Protein AF-A0A417HKF2-F1 (afdb_monomer)

Radius of gyration: 17.57 Å; Cα contacts (8 Å, |Δi|>4): 14; chains: 1; bounding box: 33×51×37 Å

Foldseek 3Di:
DDDDDDDPDDDDDDDDDDDPVVVVVLVVQCVVVVPPDSVRSVVVVVVVVVVVVVVVVVVVVVVD

pLDDT: mean 86.01, std 15.63, range [47.72, 97.69]

Sequence (64 aa):
MQGGNARPTEKPRYTVIVDQKLLRRIDDFRFENRYPSRSAATQELIRRGLEQLEKEKEEQKHND

Mean predicted aligned error: 8.32 Å

Nearest PDB structures (foldseek):
  5zkt-assembly1_A  TM=7.589E-01  e=2.055E+00  Oryza sativa Japonica Group
  7vp2-assembly1_B  TM=7.451E-01  e=2.553E+00  Arabidopsis thaliana
  7vp5-assembly1_B  TM=7.552E-01  e=3.409E+00  Arabidopsis thaliana
  7vp4-assembly3_J  TM=7.395E-01  e=6.535E+00  Arabidopsis thaliana
  7vp5-assembly1_A  TM=7.421E-01  e=7.551E+00  Arabidopsis thaliana

Secondary structure (DSSP, 8-state):
-------TT----------HHHHHHHHHHHHHTT-SSHHHHHHHHHHHHHHHHHHHHHHHHH--

Solvent-accessible surface area (backbone atoms only — not comparable to full-atom values): 4157 Å² total; per-residue (Å²): 136,89,87,78,85,80,67,100,75,76,73,90,82,86,88,83,90,74,57,72,68,58,50,48,52,49,49,52,53,16,61,78,71,65,41,96,39,70,67,60,32,49,52,50,54,49,52,54,50,51,56,49,55,52,51,53,52,53,57,56,64,73,76,110

Structure (mmCIF, N/CA/C/O backbone):
data_AF-A0A417HKF2-F1
#
_entry.id   AF-A0A417HKF2-F1
#
loop_
_atom_site.group_PDB
_atom_site.id
_atom_site.type_symbol
_atom_site.label_atom_id
_atom_site.label_alt_id
_atom_site.label_comp_id
_atom_site.label_asym_id
_atom_site.label_entity_id
_atom_site.label_seq_id
_atom_site.pdbx_PDB_ins_code
_atom_site.Cartn_x
_atom_site.Cartn_y
_atom_site.Cartn_z
_atom_site.occupancy
_atom_site.B_iso_or_equiv
_atom_site.auth_seq_id
_atom_site.auth_comp_id
_atom_site.auth_asym_id
_atom_site.auth_atom_id
_atom_site.pdbx_PDB_model_num
ATOM 1 N N . MET A 1 1 ? 7.859 -42.177 8.213 1.00 49.56 1 MET A N 1
ATOM 2 C CA . MET A 1 1 ? 7.666 -41.398 6.974 1.00 49.56 1 MET A CA 1
ATOM 3 C C . MET A 1 1 ? 8.270 -40.017 7.197 1.00 49.56 1 MET A C 1
ATOM 5 O O . MET A 1 1 ? 7.698 -39.236 7.942 1.00 49.56 1 MET A O 1
ATOM 9 N N . GLN A 1 2 ? 9.476 -39.766 6.680 1.00 48.44 2 GLN A N 1
ATOM 10 C CA . GLN A 1 2 ? 10.085 -38.428 6.677 1.00 48.44 2 GLN A CA 1
ATOM 11 C C . GLN A 1 2 ? 9.464 -37.601 5.543 1.00 48.44 2 GLN A C 1
ATOM 13 O O . GLN A 1 2 ? 9.336 -38.112 4.433 1.00 48.44 2 GLN A O 1
ATO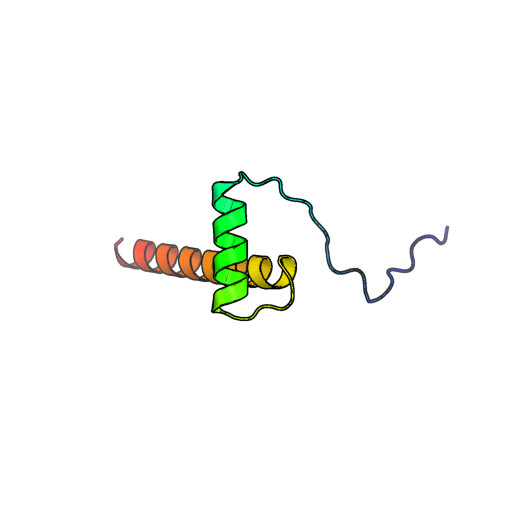M 18 N N . GLY A 1 3 ? 9.134 -36.331 5.790 1.00 47.72 3 GLY A N 1
ATOM 19 C CA . GLY A 1 3 ? 8.706 -35.419 4.730 1.00 47.72 3 GLY A CA 1
ATOM 20 C C . GLY A 1 3 ? 8.404 -34.011 5.228 1.00 47.72 3 GLY A C 1
ATOM 21 O O . GLY A 1 3 ? 7.302 -33.758 5.698 1.00 47.72 3 GLY A O 1
ATOM 22 N N . GLY A 1 4 ? 9.374 -33.101 5.087 1.00 53.94 4 GLY A N 1
ATOM 23 C CA . GLY A 1 4 ? 9.149 -31.655 5.185 1.00 53.94 4 GLY A CA 1
ATOM 24 C C . GLY A 1 4 ? 10.113 -30.905 6.102 1.00 53.94 4 GLY A C 1
ATOM 25 O O . GLY A 1 4 ? 9.696 -30.359 7.115 1.00 53.94 4 GLY A O 1
ATOM 26 N N . ASN A 1 5 ? 11.396 -30.831 5.734 1.00 57.25 5 ASN A N 1
ATOM 27 C CA . ASN A 1 5 ? 12.310 -29.831 6.295 1.00 57.25 5 ASN A CA 1
ATOM 28 C C . ASN A 1 5 ? 11.800 -28.427 5.926 1.00 57.25 5 ASN A C 1
ATOM 30 O O . ASN A 1 5 ? 11.982 -27.992 4.787 1.00 57.25 5 ASN A O 1
ATOM 34 N N . ALA A 1 6 ? 11.189 -27.709 6.870 1.00 57.88 6 ALA A N 1
ATOM 35 C CA . ALA A 1 6 ? 10.931 -26.281 6.719 1.00 57.88 6 ALA A CA 1
ATOM 36 C C . ALA A 1 6 ? 12.279 -25.551 6.587 1.00 57.88 6 ALA A C 1
ATOM 38 O O . ALA A 1 6 ? 13.081 -25.520 7.522 1.00 57.88 6 ALA A O 1
ATOM 39 N N . ARG A 1 7 ? 12.571 -25.006 5.401 1.00 61.91 7 ARG A N 1
ATOM 40 C CA . ARG A 1 7 ? 13.761 -24.172 5.189 1.00 61.91 7 ARG A CA 1
ATOM 41 C C . ARG A 1 7 ? 13.591 -22.847 5.956 1.00 61.91 7 ARG A C 1
ATOM 43 O O . ARG A 1 7 ? 12.506 -22.275 5.886 1.00 61.91 7 ARG A O 1
ATOM 50 N N . PRO A 1 8 ? 14.630 -22.296 6.616 1.00 60.03 8 PRO A N 1
ATOM 51 C CA . PRO A 1 8 ? 14.517 -21.104 7.478 1.00 60.03 8 PRO A CA 1
ATOM 52 C C . PRO A 1 8 ? 14.149 -19.769 6.793 1.00 60.03 8 PRO A C 1
ATOM 54 O O . PRO A 1 8 ? 14.310 -18.715 7.400 1.00 60.03 8 PRO A O 1
ATOM 57 N N . THR A 1 9 ? 13.734 -19.750 5.524 1.00 59.47 9 THR A N 1
ATOM 58 C CA . THR A 1 9 ? 13.791 -18.534 4.689 1.00 59.47 9 THR A CA 1
ATOM 59 C C . THR A 1 9 ? 12.592 -18.296 3.7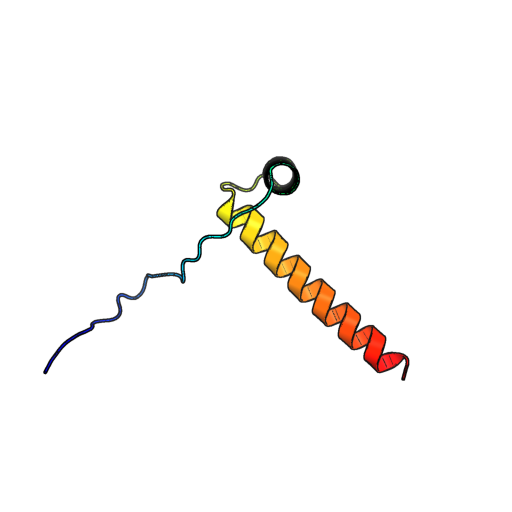70 1.00 59.47 9 THR A C 1
ATOM 61 O O . THR A 1 9 ? 12.629 -17.386 2.940 1.00 59.47 9 THR A O 1
ATOM 64 N N . GLU A 1 10 ? 11.489 -19.028 3.917 1.00 69.94 10 GLU A N 1
ATOM 65 C CA . GLU A 1 10 ? 10.294 -18.789 3.100 1.00 69.94 10 GLU A CA 1
ATOM 66 C C . GLU A 1 10 ? 9.338 -17.823 3.802 1.00 69.94 10 GLU A C 1
ATOM 68 O O . GLU A 1 10 ? 8.389 -18.221 4.472 1.00 69.94 10 GLU A O 1
ATOM 73 N N . LYS A 1 11 ? 9.596 -16.517 3.648 1.00 78.25 11 LYS A N 1
ATOM 74 C CA . LYS A 1 11 ? 8.617 -15.487 4.030 1.00 78.25 11 LYS A CA 1
ATOM 75 C C . LYS A 1 11 ? 7.257 -15.822 3.389 1.00 78.25 11 LYS A C 1
ATOM 77 O O . LYS A 1 11 ? 7.250 -16.145 2.196 1.00 78.25 11 LYS A O 1
ATOM 82 N N . PRO A 1 12 ? 6.133 -15.711 4.124 1.00 86.19 12 PRO A N 1
ATOM 83 C CA . PRO A 1 12 ? 4.805 -15.937 3.563 1.00 86.19 12 PRO A CA 1
ATOM 84 C C . PRO A 1 12 ? 4.585 -15.076 2.317 1.00 86.19 12 PRO A C 1
ATOM 86 O O . PRO A 1 12 ? 4.867 -13.875 2.327 1.00 86.19 12 PRO A O 1
ATOM 89 N N . ARG A 1 13 ? 4.106 -15.693 1.233 1.00 87.31 13 ARG A N 1
ATOM 90 C CA . ARG A 1 13 ? 3.828 -15.016 -0.040 1.00 87.31 13 ARG A CA 1
ATOM 91 C C . ARG A 1 13 ? 2.338 -15.071 -0.306 1.00 87.31 13 ARG A C 1
ATOM 93 O O . ARG A 1 13 ? 1.729 -16.128 -0.187 1.00 87.31 13 ARG A O 1
ATOM 100 N N . TYR A 1 14 ? 1.780 -13.943 -0.706 1.00 87.00 14 TYR A N 1
ATOM 101 C CA . TYR A 1 14 ? 0.416 -13.855 -1.197 1.00 87.00 14 TYR A CA 1
ATOM 102 C C . TYR A 1 14 ? 0.384 -12.922 -2.405 1.00 87.00 14 TYR A C 1
ATOM 104 O O . TYR A 1 14 ? 1.235 -12.041 -2.554 1.00 87.00 14 TYR A O 1
ATOM 112 N N . THR A 1 15 ? -0.588 -13.142 -3.282 1.00 92.56 15 THR A N 1
ATOM 113 C CA . THR A 1 15 ? -0.838 -12.305 -4.455 1.00 92.56 15 THR A CA 1
ATOM 114 C C . THR A 1 15 ? -2.125 -11.535 -4.218 1.00 92.56 15 THR A C 1
ATOM 116 O O . THR A 1 15 ? -3.114 -12.107 -3.770 1.00 92.56 15 THR A O 1
ATOM 119 N N . VAL A 1 16 ? -2.1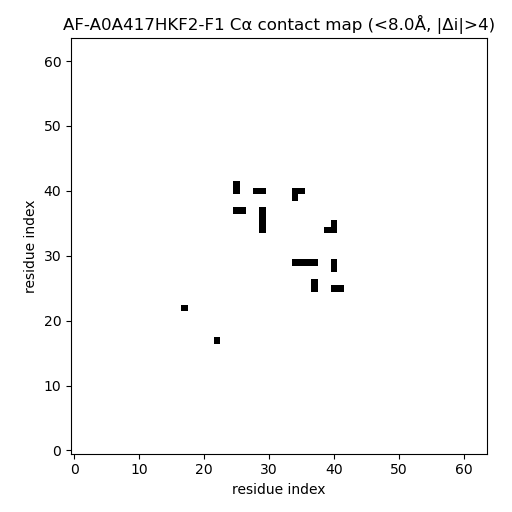12 -10.240 -4.517 1.00 91.88 16 VAL A N 1
ATOM 120 C CA . VAL A 1 16 ? -3.288 -9.377 -4.427 1.00 91.88 16 VAL A CA 1
ATOM 121 C C . VAL A 1 16 ? -3.524 -8.746 -5.794 1.00 91.88 16 VAL A C 1
ATOM 123 O O . VAL A 1 16 ? -2.574 -8.338 -6.464 1.00 91.88 16 VAL A O 1
ATOM 126 N N . ILE A 1 17 ? -4.785 -8.695 -6.213 1.00 95.38 17 ILE A N 1
ATOM 127 C CA . ILE A 1 17 ? -5.200 -7.994 -7.428 1.00 95.38 17 ILE A CA 1
ATOM 128 C C . ILE A 1 17 ? -5.678 -6.612 -6.999 1.00 95.38 17 ILE A C 1
ATOM 130 O O . ILE A 1 17 ? -6.509 -6.494 -6.102 1.00 95.38 17 ILE A O 1
ATOM 134 N N . VAL A 1 18 ? -5.140 -5.573 -7.629 1.00 94.81 18 VAL A N 1
ATOM 135 C CA . VAL A 1 18 ? -5.517 -4.180 -7.380 1.00 94.81 18 VAL A CA 1
ATOM 136 C C . VAL A 1 18 ? -5.967 -3.522 -8.672 1.00 94.81 18 VAL A C 1
ATOM 138 O O . VAL A 1 18 ? -5.534 -3.904 -9.760 1.00 94.81 18 VAL A O 1
ATOM 141 N N . ASP A 1 19 ? -6.817 -2.509 -8.552 1.00 97.69 19 ASP A N 1
ATOM 142 C CA . ASP A 1 19 ? -7.136 -1.642 -9.678 1.00 97.69 19 ASP A CA 1
ATOM 143 C C . ASP A 1 19 ? -5.954 -0.714 -10.041 1.00 97.69 19 ASP A C 1
ATOM 145 O O . ASP A 1 19 ? -4.972 -0.568 -9.304 1.00 97.69 19 ASP A O 1
ATOM 149 N N . GLN A 1 20 ? -6.053 -0.058 -11.202 1.00 97.50 20 GLN A N 1
ATOM 150 C CA . GLN A 1 20 ? -5.002 0.834 -11.704 1.00 97.50 20 GLN A CA 1
ATOM 151 C C . GLN A 1 20 ? -4.775 2.068 -10.820 1.00 97.50 20 GLN A C 1
ATOM 153 O O . GLN A 1 20 ? -3.655 2.577 -10.742 1.00 97.50 20 GLN A O 1
ATOM 158 N N . LYS A 1 21 ? -5.821 2.572 -10.156 1.00 97.56 21 LYS A N 1
ATOM 159 C CA . LYS A 1 21 ? -5.732 3.769 -9.315 1.00 97.56 21 LYS A CA 1
ATOM 160 C C . LYS A 1 21 ? -4.952 3.455 -8.043 1.00 97.56 21 LYS A C 1
ATOM 162 O O . LYS A 1 21 ? -4.086 4.232 -7.649 1.00 97.56 21 LYS A O 1
ATOM 167 N N . LEU A 1 22 ? -5.225 2.312 -7.424 1.00 96.25 22 LEU A N 1
ATOM 168 C CA . LEU A 1 22 ? -4.512 1.834 -6.253 1.00 96.25 22 LEU A CA 1
ATOM 169 C C . LEU A 1 22 ? -3.062 1.488 -6.596 1.00 96.25 22 LEU A C 1
ATOM 171 O O . LEU A 1 22 ? -2.165 1.887 -5.857 1.00 96.25 22 LEU A O 1
ATOM 175 N N . LEU A 1 23 ? -2.815 0.846 -7.743 1.00 96.44 23 LEU A N 1
ATOM 176 C CA . LEU A 1 23 ? -1.453 0.590 -8.214 1.00 96.44 23 LEU A CA 1
ATOM 177 C C . LEU A 1 23 ? -0.647 1.888 -8.365 1.00 96.44 23 LEU A C 1
ATOM 179 O O . LEU A 1 23 ? 0.482 1.959 -7.885 1.00 96.44 23 LEU A O 1
ATOM 183 N N . ARG A 1 24 ? -1.240 2.930 -8.966 1.00 97.31 24 ARG A N 1
ATOM 184 C CA . ARG A 1 24 ? -0.596 4.245 -9.093 1.00 97.31 24 ARG A CA 1
ATOM 185 C C . ARG A 1 24 ? -0.265 4.847 -7.728 1.00 97.31 24 ARG A C 1
ATOM 187 O O . ARG A 1 24 ? 0.862 5.271 -7.530 1.00 97.31 24 ARG A O 1
ATOM 194 N N . ARG A 1 25 ? -1.191 4.799 -6.765 1.00 96.81 25 ARG A N 1
ATOM 195 C CA . ARG A 1 25 ? -0.940 5.293 -5.397 1.00 96.81 25 ARG A CA 1
ATOM 196 C C . ARG A 1 25 ? 0.202 4.552 -4.697 1.00 96.81 25 ARG A C 1
ATOM 198 O O . ARG A 1 25 ? 0.969 5.176 -3.971 1.00 96.81 25 ARG A O 1
ATOM 205 N N . ILE A 1 26 ? 0.312 3.236 -4.896 1.00 96.31 26 ILE A N 1
ATOM 206 C CA . ILE A 1 26 ? 1.425 2.437 -4.357 1.00 96.31 26 ILE A CA 1
ATOM 207 C C . ILE A 1 26 ? 2.749 2.878 -4.991 1.00 96.31 26 ILE A C 1
ATOM 209 O O . ILE A 1 26 ? 3.751 3.000 -4.284 1.00 96.31 26 ILE A O 1
ATOM 213 N N . ASP A 1 27 ? 2.758 3.125 -6.302 1.00 96.44 27 ASP A N 1
ATOM 214 C CA . ASP A 1 27 ? 3.943 3.601 -7.015 1.00 96.44 27 ASP A CA 1
ATOM 215 C C . ASP A 1 27 ? 4.336 5.020 -6.577 1.00 96.44 27 ASP A C 1
ATOM 217 O O . ASP A 1 27 ? 5.504 5.233 -6.254 1.00 96.44 27 ASP A O 1
ATOM 221 N N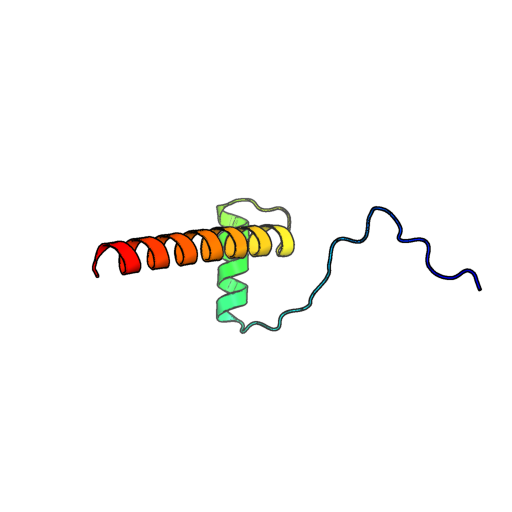 . ASP A 1 28 ? 3.388 5.952 -6.461 1.00 97.69 28 ASP A N 1
ATOM 222 C CA . ASP A 1 28 ? 3.635 7.316 -5.972 1.00 97.69 28 ASP A CA 1
ATOM 223 C C . ASP A 1 28 ? 4.249 7.283 -4.563 1.00 97.69 28 ASP A C 1
ATOM 225 O O . ASP A 1 28 ? 5.338 7.813 -4.339 1.00 97.69 28 ASP A O 1
ATOM 229 N N . PHE A 1 29 ? 3.636 6.531 -3.638 1.00 97.00 29 PHE A N 1
ATOM 230 C CA . PHE A 1 29 ? 4.164 6.342 -2.284 1.00 97.00 29 PHE A CA 1
ATOM 231 C C . PHE A 1 29 ? 5.575 5.740 -2.293 1.00 97.00 29 PHE A C 1
ATOM 233 O O . PHE A 1 29 ? 6.449 6.175 -1.535 1.00 97.00 29 PHE A O 1
ATOM 240 N N . ARG A 1 30 ? 5.821 4.751 -3.164 1.00 97.19 30 ARG A N 1
ATOM 241 C CA . ARG A 1 30 ? 7.141 4.140 -3.342 1.00 97.19 30 ARG A CA 1
ATOM 242 C C . ARG A 1 30 ? 8.177 5.176 -3.776 1.00 97.19 30 ARG A C 1
ATOM 244 O O . ARG A 1 30 ? 9.278 5.162 -3.229 1.00 97.19 30 ARG A O 1
ATOM 251 N N . PHE A 1 31 ? 7.862 6.028 -4.750 1.00 96.75 31 PHE A N 1
ATOM 252 C CA . PHE A 1 31 ? 8.796 7.029 -5.267 1.00 96.75 31 PHE A CA 1
ATOM 253 C C . PHE A 1 31 ? 9.061 8.147 -4.255 1.00 96.75 31 PHE A C 1
ATOM 255 O O . PHE A 1 31 ? 10.224 8.463 -4.006 1.00 96.75 31 PHE A O 1
ATOM 262 N N . GLU A 1 32 ? 8.018 8.684 -3.621 1.00 97.00 32 GLU A N 1
ATOM 263 C CA . GLU A 1 32 ? 8.123 9.754 -2.620 1.00 97.00 32 GLU A CA 1
ATOM 264 C C . GLU A 1 32 ? 8.968 9.336 -1.410 1.00 97.00 32 GLU A C 1
ATOM 266 O O . GLU A 1 32 ? 9.853 10.069 -0.970 1.00 97.00 32 GLU A O 1
ATOM 271 N N . ASN A 1 33 ? 8.748 8.117 -0.913 1.00 95.38 33 ASN A N 1
ATOM 272 C CA . ASN A 1 33 ? 9.427 7.584 0.271 1.00 95.38 33 ASN A CA 1
ATOM 273 C C . ASN A 1 33 ? 10.676 6.754 -0.082 1.00 95.38 33 ASN A C 1
ATOM 275 O O . ASN A 1 33 ? 11.298 6.159 0.796 1.00 95.38 33 ASN A O 1
ATOM 279 N N . ARG A 1 34 ? 11.060 6.720 -1.368 1.00 95.69 34 ARG A N 1
ATOM 280 C CA . ARG A 1 34 ? 12.269 6.057 -1.892 1.00 95.69 34 ARG A CA 1
ATOM 281 C C . ARG A 1 34 ? 12.359 4.562 -1.562 1.00 95.69 34 ARG A C 1
ATOM 283 O O . ARG A 1 34 ? 13.443 4.029 -1.322 1.00 95.69 34 ARG A O 1
ATOM 290 N N . TYR A 1 35 ? 11.230 3.859 -1.595 1.00 96.19 35 TYR A N 1
ATOM 291 C CA . TYR A 1 35 ? 11.205 2.415 -1.374 1.00 96.19 35 TYR A CA 1
ATOM 292 C C . TYR A 1 35 ? 11.805 1.645 -2.566 1.00 96.19 35 TYR A C 1
ATOM 294 O O . TYR A 1 35 ? 11.482 1.913 -3.729 1.00 96.19 35 TYR A O 1
ATOM 302 N N . PRO A 1 36 ? 12.621 0.606 -2.311 1.00 92.56 36 PRO A N 1
ATOM 303 C CA . PRO A 1 36 ? 13.320 -0.119 -3.371 1.00 92.56 36 PRO A CA 1
ATOM 304 C C . PRO A 1 36 ? 12.366 -0.919 -4.270 1.00 92.56 36 PRO A C 1
ATOM 306 O O . PRO A 1 36 ? 12.587 -1.025 -5.476 1.00 92.56 36 PRO A O 1
ATOM 309 N N . SER A 1 37 ? 11.257 -1.430 -3.727 1.00 94.38 37 SER A N 1
ATOM 310 C CA . SER A 1 37 ? 10.299 -2.273 -4.452 1.00 94.38 37 SER A CA 1
ATOM 311 C C . SER A 1 37 ? 8.851 -1.973 -4.066 1.00 94.38 37 SER A C 1
ATOM 313 O O . SER A 1 37 ? 8.575 -1.441 -2.990 1.00 94.38 37 SER A O 1
ATOM 315 N N . ARG A 1 38 ? 7.911 -2.362 -4.939 1.00 93.19 38 ARG A N 1
ATOM 316 C CA . ARG A 1 38 ? 6.468 -2.284 -4.654 1.00 93.19 38 ARG A CA 1
ATOM 317 C C . ARG A 1 38 ? 6.085 -3.116 -3.441 1.00 93.19 38 ARG A C 1
ATOM 319 O O . ARG A 1 38 ? 5.257 -2.685 -2.652 1.00 93.19 38 ARG A O 1
ATOM 326 N N . SER A 1 39 ? 6.708 -4.281 -3.267 1.00 92.62 39 SER A N 1
ATOM 327 C CA . SER A 1 39 ? 6.459 -5.145 -2.113 1.00 92.62 39 SER A CA 1
ATOM 328 C C . SER A 1 39 ? 6.843 -4.458 -0.804 1.00 92.62 39 SER A C 1
ATOM 330 O O . SER A 1 39 ? 6.049 -4.485 0.127 1.00 92.62 39 SER A O 1
ATOM 332 N N . ALA A 1 40 ? 7.999 -3.785 -0.747 1.00 94.00 40 ALA A N 1
ATOM 333 C CA . ALA A 1 40 ? 8.415 -3.037 0.442 1.00 94.00 40 ALA A CA 1
ATOM 334 C C . ALA A 1 40 ? 7.460 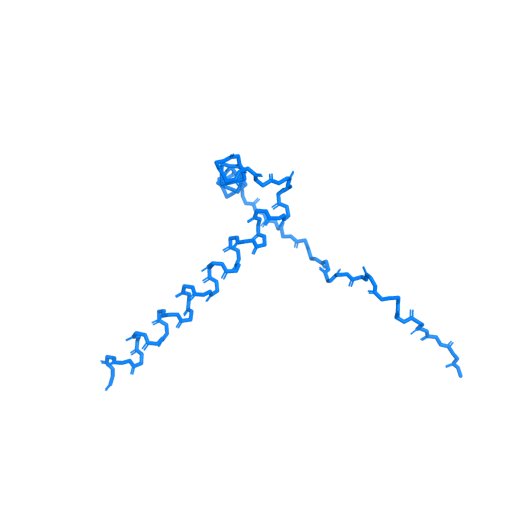-1.869 0.744 1.00 94.00 40 ALA A C 1
ATOM 336 O O . ALA A 1 40 ? 7.012 -1.713 1.876 1.00 94.00 40 ALA A O 1
ATOM 337 N N . ALA A 1 41 ? 7.085 -1.104 -0.286 1.00 96.38 41 ALA A N 1
ATOM 338 C CA . ALA A 1 41 ? 6.117 -0.014 -0.164 1.00 96.38 41 ALA A CA 1
ATOM 339 C C . ALA A 1 41 ? 4.740 -0.510 0.320 1.00 96.38 41 ALA A C 1
ATOM 341 O O . ALA A 1 41 ? 4.149 0.061 1.230 1.00 96.38 41 ALA A O 1
ATOM 342 N N . THR A 1 42 ? 4.253 -1.615 -0.248 1.00 95.19 42 THR A N 1
ATOM 343 C CA . THR A 1 42 ? 2.959 -2.216 0.111 1.00 95.19 42 THR A CA 1
ATOM 344 C C . THR A 1 42 ? 2.969 -2.749 1.542 1.00 95.19 42 THR A C 1
ATOM 346 O O . THR A 1 42 ? 2.001 -2.554 2.268 1.00 95.19 42 THR A O 1
ATOM 349 N N . GLN A 1 43 ? 4.061 -3.387 1.977 1.00 94.19 43 GLN A N 1
ATOM 350 C CA . GLN A 1 43 ? 4.208 -3.861 3.356 1.00 94.19 43 GLN A CA 1
ATOM 351 C C . GLN A 1 43 ? 4.115 -2.716 4.364 1.00 94.19 43 GLN A C 1
ATOM 353 O O . GLN A 1 43 ? 3.408 -2.848 5.360 1.00 94.19 43 GLN A O 1
ATOM 358 N N . GLU A 1 44 ? 4.771 -1.588 4.088 1.00 96.00 44 GLU A N 1
ATOM 359 C CA . GLU A 1 44 ? 4.679 -0.412 4.951 1.00 96.00 44 GLU A CA 1
ATOM 360 C C . GLU A 1 44 ? 3.259 0.166 4.977 1.00 96.00 44 GLU A C 1
ATOM 362 O O . GLU A 1 44 ? 2.738 0.465 6.050 1.00 96.00 44 GLU A O 1
ATOM 367 N N . LEU A 1 45 ? 2.611 0.300 3.815 1.00 95.88 45 LEU A N 1
ATOM 368 C CA . LEU A 1 45 ? 1.236 0.803 3.738 1.00 95.88 45 LEU A CA 1
ATOM 369 C C . LEU A 1 45 ? 0.270 -0.067 4.548 1.00 95.88 45 LEU A C 1
ATOM 371 O O . LEU A 1 45 ? -0.576 0.464 5.262 1.00 95.88 45 LEU A O 1
ATOM 375 N N . ILE A 1 46 ? 0.423 -1.391 4.480 1.00 95.12 46 ILE A N 1
ATOM 376 C CA . ILE A 1 46 ? -0.373 -2.329 5.278 1.00 95.12 46 ILE A CA 1
ATOM 377 C C . ILE A 1 46 ? -0.080 -2.150 6.766 1.00 95.12 46 ILE A C 1
ATOM 379 O O . ILE A 1 46 ? -1.017 -2.065 7.552 1.00 95.12 46 ILE A O 1
ATOM 383 N N . ARG A 1 47 ? 1.196 -2.047 7.160 1.00 95.56 47 ARG A N 1
ATOM 384 C CA . ARG A 1 47 ? 1.593 -1.835 8.560 1.00 95.56 47 ARG A CA 1
ATOM 385 C C . ARG A 1 47 ? 0.941 -0.575 9.132 1.00 95.56 47 ARG A C 1
ATOM 387 O O . ARG A 1 47 ? 0.293 -0.647 10.169 1.00 95.56 47 ARG A O 1
ATOM 394 N N . ARG A 1 48 ? 1.045 0.549 8.415 1.00 95.94 48 ARG A N 1
ATOM 395 C CA . ARG A 1 48 ? 0.428 1.829 8.804 1.00 95.94 48 ARG A CA 1
ATOM 396 C C . ARG A 1 48 ? -1.094 1.749 8.839 1.00 95.94 48 ARG A C 1
ATOM 398 O O . ARG A 1 48 ? -1.707 2.304 9.742 1.00 95.94 48 ARG A O 1
ATOM 405 N N . GLY A 1 49 ? -1.699 1.057 7.874 1.00 95.81 49 GLY A N 1
ATOM 406 C CA . GLY A 1 49 ? -3.142 0.839 7.839 1.00 95.81 49 GLY A CA 1
ATOM 407 C C . GLY A 1 49 ? -3.640 0.046 9.048 1.00 95.81 49 GLY A C 1
ATOM 408 O O . GLY A 1 49 ? -4.638 0.424 9.646 1.00 95.81 49 GLY A O 1
ATOM 409 N N . LEU A 1 50 ? -2.928 -1.012 9.446 1.00 96.25 50 LEU A N 1
ATOM 410 C CA . LEU A 1 50 ? -3.275 -1.804 10.629 1.00 96.25 50 LEU A CA 1
ATOM 411 C C . LEU A 1 50 ? -3.118 -1.000 11.927 1.00 96.25 50 LEU A C 1
ATOM 413 O O . LEU A 1 50 ? -4.044 -0.996 12.731 1.00 96.25 50 LEU A O 1
ATOM 417 N N . GLU A 1 51 ? -2.013 -0.264 12.093 1.00 96.06 51 GLU A N 1
ATOM 418 C CA . GLU A 1 51 ? -1.807 0.617 13.257 1.00 96.06 51 GLU A CA 1
ATOM 419 C C . GLU A 1 51 ? -2.903 1.688 13.366 1.00 96.06 51 GLU A C 1
ATOM 421 O O . GLU A 1 51 ? -3.374 1.997 14.457 1.00 96.06 51 GLU A O 1
ATOM 426 N N . GLN A 1 52 ? -3.330 2.255 12.235 1.00 96.06 52 GLN A N 1
ATOM 427 C CA . GLN A 1 52 ? -4.410 3.239 12.201 1.00 96.06 52 GLN A CA 1
ATOM 428 C C . GLN A 1 52 ? -5.754 2.619 12.616 1.00 96.06 52 GLN A C 1
ATOM 430 O O . GLN A 1 52 ? -6.462 3.195 13.436 1.00 96.06 52 GLN A O 1
ATOM 435 N N . LEU A 1 53 ? -6.078 1.422 12.113 1.00 95.56 53 LEU A N 1
ATOM 436 C CA . LEU A 1 53 ? -7.299 0.702 12.493 1.00 95.56 53 LEU A CA 1
ATOM 437 C C . LEU A 1 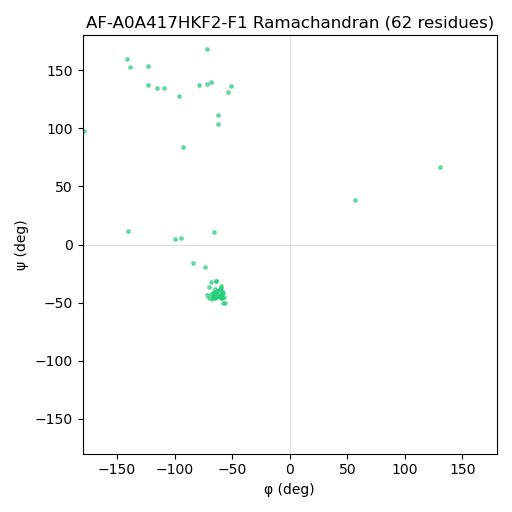53 ? -7.317 0.300 13.975 1.00 95.56 53 LEU A C 1
ATOM 439 O O . LEU A 1 53 ? -8.388 0.198 14.568 1.00 95.56 53 LEU A O 1
ATOM 443 N N . GLU A 1 54 ? -6.159 0.018 14.573 1.00 94.38 54 GLU A N 1
ATOM 444 C CA . GLU A 1 54 ? -6.047 -0.253 16.010 1.00 94.38 54 GLU A CA 1
ATOM 445 C C . GLU A 1 54 ? -6.345 1.002 16.836 1.00 94.38 54 GLU A C 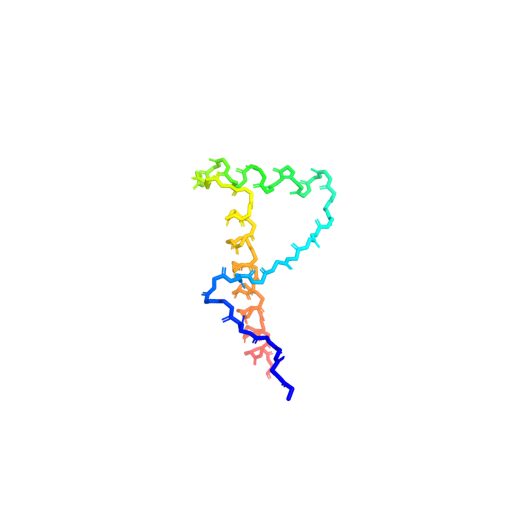1
ATOM 447 O O . GLU A 1 54 ? -7.184 0.939 17.734 1.00 94.38 54 GLU A O 1
ATOM 452 N N . LYS A 1 55 ? -5.764 2.151 16.470 1.00 93.31 55 LYS A N 1
ATOM 453 C CA . LYS A 1 55 ? -6.043 3.440 17.127 1.00 93.31 55 LYS A CA 1
ATOM 454 C C . LYS A 1 55 ? -7.517 3.822 17.051 1.00 93.31 55 LYS A C 1
ATOM 456 O O . LYS A 1 55 ? -8.114 4.163 18.064 1.00 93.31 55 LYS A O 1
ATOM 461 N N . GLU A 1 56 ? -8.131 3.682 15.878 1.00 93.06 56 GLU A N 1
ATOM 462 C CA . GLU A 1 56 ? -9.558 3.973 15.690 1.00 93.06 56 GLU A CA 1
ATOM 463 C C . GLU A 1 56 ? -10.449 3.106 16.593 1.00 93.06 56 GLU A C 1
ATOM 465 O O . GLU A 1 56 ? -11.460 3.580 17.110 1.00 93.06 56 GLU A O 1
ATOM 470 N N . LYS A 1 57 ? -10.074 1.843 16.838 1.00 90.94 57 LYS A N 1
ATOM 471 C CA . LYS A 1 57 ? -10.803 0.967 17.770 1.00 90.94 57 LYS A CA 1
ATOM 472 C C . LYS A 1 57 ? -10.632 1.388 19.225 1.00 90.94 57 LYS A C 1
ATOM 474 O O . LYS A 1 57 ? -11.563 1.219 20.007 1.00 90.94 57 LYS A O 1
ATOM 479 N N . GLU A 1 58 ? -9.455 1.866 19.611 1.00 87.69 58 GLU A N 1
ATOM 480 C CA . GLU A 1 58 ? -9.205 2.367 20.966 1.00 87.69 58 GLU A CA 1
ATOM 481 C C . GLU A 1 58 ? -9.980 3.661 21.229 1.00 87.69 58 GLU A C 1
ATOM 483 O O . GLU A 1 58 ? -10.625 3.785 22.268 1.00 87.69 58 GLU A O 1
ATOM 488 N N . GLU A 1 59 ? -10.009 4.572 20.256 1.00 83.25 59 GLU A N 1
ATOM 489 C CA . GLU A 1 59 ? -10.797 5.809 20.308 1.00 83.25 59 GLU A CA 1
ATOM 490 C C . GLU A 1 59 ? -12.305 5.528 20.386 1.00 83.25 59 GLU A C 1
ATOM 492 O O . GLU A 1 59 ? -13.016 6.172 21.156 1.00 83.25 59 GLU A O 1
ATOM 497 N N . GLN A 1 60 ? -12.799 4.525 19.651 1.00 77.69 60 GLN A N 1
ATOM 498 C CA . GLN A 1 60 ? -14.200 4.095 19.734 1.00 77.69 60 GLN A CA 1
ATOM 499 C C . GLN A 1 60 ? -14.554 3.521 21.110 1.00 77.69 60 GLN A C 1
ATOM 501 O O . GLN A 1 60 ? -15.626 3.809 21.623 1.00 77.69 60 GLN A O 1
ATOM 506 N N . LYS A 1 61 ? -13.650 2.763 21.742 1.00 71.88 61 LYS A N 1
ATOM 507 C CA . LYS A 1 61 ? -13.865 2.202 23.088 1.00 71.88 61 LYS A CA 1
ATOM 508 C C . LYS A 1 61 ? -13.776 3.229 24.215 1.00 71.88 61 LYS A C 1
ATOM 510 O O . LYS A 1 61 ? -14.215 2.929 25.316 1.00 71.88 61 LYS A O 1
ATOM 515 N N . HIS A 1 62 ? -13.149 4.380 23.980 1.00 66.56 62 HIS A N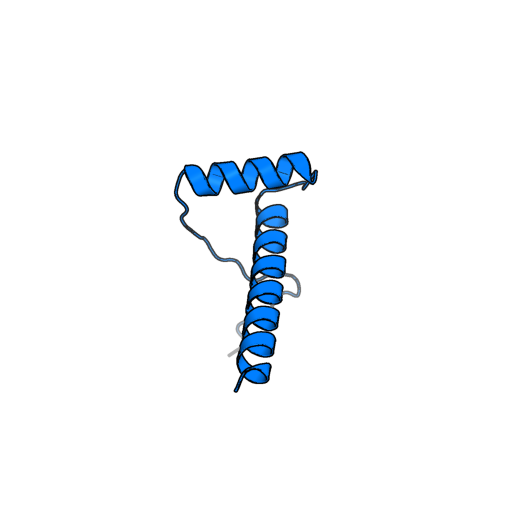 1
ATOM 516 C CA . HIS A 1 62 ? -13.051 5.450 24.975 1.00 66.56 62 HIS A CA 1
ATOM 517 C C . HIS A 1 62 ? -14.288 6.365 24.990 1.00 66.56 62 HIS A C 1
ATOM 519 O O . HIS A 1 62 ? -14.480 7.107 25.949 1.00 66.56 62 HIS A O 1
ATOM 525 N N . ASN A 1 63 ? -15.115 6.313 23.940 1.00 59.81 63 ASN A N 1
ATOM 526 C CA . ASN A 1 63 ? -16.320 7.132 23.790 1.00 59.81 63 ASN A CA 1
ATOM 527 C C . ASN A 1 63 ? -17.632 6.394 24.145 1.00 59.81 63 ASN A C 1
ATOM 529 O O . ASN A 1 63 ? -18.701 6.979 23.964 1.00 59.81 63 ASN A O 1
ATOM 533 N N . ASP A 1 64 ? -17.547 5.155 24.640 1.00 50.72 64 ASP A N 1
ATOM 534 C CA . ASP A 1 64 ? -18.627 4.380 25.285 1.00 50.72 64 ASP A CA 1
ATOM 535 C C . ASP A 1 64 ? -18.390 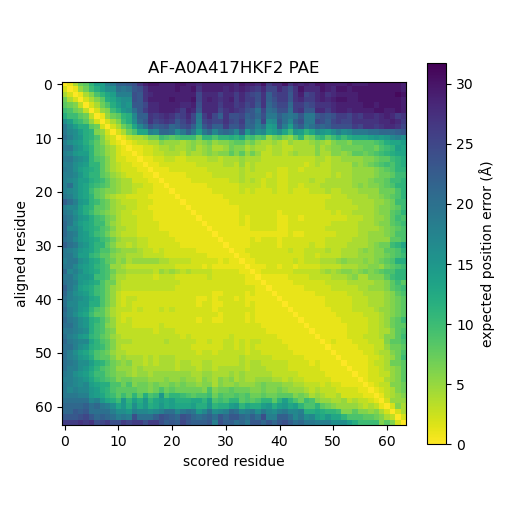4.324 26.807 1.00 50.72 64 ASP A C 1
ATOM 537 O O . ASP A 1 64 ? -19.383 4.373 27.570 1.00 50.72 64 ASP A O 1
#